Protein AF-A0A7V4YWU4-F1 (afdb_monomer)

Foldseek 3Di:
DDDDDDDDDDDPVRVVVVVVVVPPDDVVVVVVVVVVVVVVVVVVVVVVVVVVCVVVVPDPVNVPPPD

Mean predicted aligned error: 9.85 Å

Sequence (67 aa):
MSVAKIQPPLTNLQVEMLKLFARQLPEKDLLAIKDMIAQYLLEKAFSEADKAWDEKGYSVESFQQKF

Structure (mmCIF, N/CA/C/O backbone):
data_AF-A0A7V4YWU4-F1
#
_entry.id   AF-A0A7V4YWU4-F1
#
loop_
_atom_site.group_PDB
_atom_site.id
_atom_site.type_symbol
_atom_site.label_atom_id
_atom_site.label_alt_id
_atom_site.label_comp_id
_atom_site.label_asym_id
_atom_site.label_entity_id
_atom_site.label_seq_id
_atom_site.pdbx_PDB_ins_code
_atom_site.Cartn_x
_atom_site.Cartn_y
_atom_site.Cartn_z
_atom_site.occupancy
_atom_site.B_iso_or_equiv
_atom_site.auth_seq_id
_atom_site.auth_comp_id
_atom_site.auth_asym_id
_atom_site.auth_atom_id
_atom_site.pdbx_PDB_model_num
ATOM 1 N N . MET A 1 1 ? -5.668 8.384 -21.932 1.00 34.88 1 MET A N 1
ATOM 2 C CA . MET A 1 1 ? -5.041 7.940 -20.670 1.00 34.88 1 MET A CA 1
ATOM 3 C C . MET A 1 1 ? -4.254 9.104 -20.098 1.00 34.88 1 MET A C 1
ATOM 5 O O . MET A 1 1 ? -3.421 9.655 -20.805 1.00 34.88 1 MET A O 1
ATOM 9 N N . SER A 1 2 ? -4.569 9.541 -18.883 1.00 47.78 2 SER A N 1
ATOM 10 C CA . SER A 1 2 ? -3.809 10.566 -18.165 1.00 47.78 2 S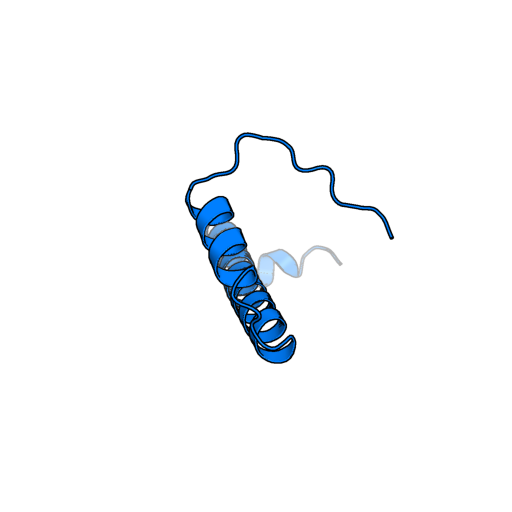ER A CA 1
ATOM 11 C C . SER A 1 2 ? -2.463 9.976 -17.748 1.00 47.78 2 SER A C 1
ATOM 13 O O . SER A 1 2 ? -2.403 9.069 -16.923 1.00 47.78 2 SER A O 1
ATOM 15 N N . VAL A 1 3 ? -1.375 10.457 -18.346 1.00 50.66 3 VAL A N 1
ATOM 16 C CA . VAL A 1 3 ? -0.022 10.094 -17.912 1.00 50.66 3 VAL A CA 1
ATOM 17 C C . VAL A 1 3 ? 0.185 10.728 -16.539 1.00 50.66 3 VAL A C 1
ATOM 19 O O . VAL A 1 3 ? 0.050 11.946 -16.399 1.00 50.66 3 VAL A O 1
ATOM 22 N N . ALA A 1 4 ? 0.442 9.919 -15.511 1.00 63.44 4 ALA A N 1
ATOM 23 C CA . ALA A 1 4 ? 0.701 10.430 -14.172 1.00 63.44 4 ALA A CA 1
ATOM 24 C C . ALA A 1 4 ? 1.890 11.409 -14.217 1.00 63.44 4 ALA A C 1
ATOM 26 O O . ALA A 1 4 ? 2.986 11.047 -14.644 1.00 63.44 4 ALA A O 1
ATOM 27 N N . LYS A 1 5 ? 1.678 12.663 -13.795 1.00 61.91 5 LYS A N 1
ATOM 28 C CA . LYS A 1 5 ? 2.762 13.637 -13.610 1.00 61.91 5 LYS A CA 1
ATOM 29 C C . LYS A 1 5 ? 3.580 13.199 -12.394 1.00 61.91 5 LYS A C 1
ATOM 31 O O . LYS A 1 5 ? 3.122 13.346 -11.263 1.00 61.91 5 LYS A O 1
ATOM 36 N N . ILE A 1 6 ? 4.767 12.641 -12.628 1.00 72.69 6 ILE A N 1
ATOM 37 C CA . ILE A 1 6 ? 5.710 12.303 -11.556 1.00 72.69 6 ILE A CA 1
ATOM 38 C C . ILE A 1 6 ? 6.188 13.614 -10.926 1.00 72.69 6 ILE A C 1
ATOM 40 O O . ILE A 1 6 ? 6.712 14.477 -11.627 1.00 72.69 6 ILE A O 1
ATOM 44 N N . GLN A 1 7 ? 5.986 13.766 -9.618 1.00 72.44 7 GLN A N 1
ATOM 45 C CA . GLN A 1 7 ? 6.493 14.894 -8.838 1.00 72.44 7 GLN A CA 1
ATOM 46 C C . GLN A 1 7 ? 7.736 14.432 -8.065 1.00 72.44 7 GLN A C 1
ATOM 48 O O . GLN A 1 7 ? 7.595 13.679 -7.102 1.00 72.44 7 GLN A O 1
ATOM 53 N N . PRO A 1 8 ? 8.953 14.807 -8.492 1.00 72.19 8 PRO A N 1
ATOM 54 C CA . PRO A 1 8 ? 10.157 14.523 -7.729 1.00 72.19 8 PRO A CA 1
ATOM 55 C C . PRO A 1 8 ? 10.221 15.381 -6.453 1.00 72.19 8 PRO A C 1
ATOM 57 O O . PRO A 1 8 ? 9.678 16.488 -6.442 1.00 72.19 8 PRO A O 1
ATOM 60 N N . PRO A 1 9 ? 10.926 14.919 -5.403 1.00 84.88 9 PRO A N 1
ATOM 61 C CA . PRO A 1 9 ? 11.744 13.703 -5.355 1.00 84.88 9 PRO A CA 1
ATOM 62 C C . PRO A 1 9 ? 10.957 12.456 -4.911 1.00 84.88 9 PRO A C 1
ATOM 64 O O . PRO A 1 9 ? 10.186 12.496 -3.955 1.00 84.88 9 PRO A O 1
ATOM 67 N N . LEU A 1 10 ? 11.184 11.330 -5.595 1.00 86.00 10 LEU A N 1
ATOM 68 C CA . LEU A 1 10 ? 10.643 10.029 -5.192 1.00 86.00 10 LEU A CA 1
ATOM 69 C C . LEU A 1 10 ? 11.356 9.512 -3.939 1.00 86.00 10 LEU A C 1
ATOM 71 O O . LEU A 1 10 ? 12.556 9.726 -3.761 1.00 86.00 10 LEU A O 1
ATOM 75 N N . THR A 1 11 ? 10.638 8.769 -3.102 1.00 90.88 11 THR A N 1
ATOM 76 C CA . THR A 1 11 ? 11.248 8.035 -1.992 1.00 90.88 11 THR A CA 1
ATOM 77 C C . THR A 1 11 ? 12.117 6.893 -2.516 1.00 90.88 11 THR A C 1
ATOM 79 O O . THR A 1 11 ? 11.881 6.358 -3.603 1.00 90.88 11 THR A O 1
ATOM 82 N N . ASN A 1 12 ? 13.090 6.452 -1.714 1.00 89.31 12 ASN A N 1
ATOM 83 C CA . ASN A 1 12 ? 13.927 5.298 -2.060 1.00 89.31 12 ASN A CA 1
ATOM 84 C C . ASN A 1 12 ? 13.084 4.060 -2.411 1.00 89.31 12 ASN A C 1
ATOM 86 O O . ASN A 1 12 ? 13.384 3.365 -3.377 1.00 89.31 12 ASN A O 1
ATOM 90 N N . LEU A 1 13 ? 11.983 3.827 -1.686 1.00 88.25 13 LEU A N 1
ATOM 91 C CA . LEU A 1 13 ? 11.068 2.720 -1.967 1.00 88.25 13 LEU A CA 1
ATOM 92 C C . LEU A 1 13 ? 10.389 2.865 -3.335 1.00 88.25 13 LEU A C 1
ATOM 94 O O . LEU A 1 13 ? 10.313 1.899 -4.089 1.00 88.25 13 LEU A O 1
ATOM 98 N N . GLN A 1 14 ? 9.919 4.067 -3.678 1.00 87.69 14 GLN A N 1
ATOM 99 C CA . GLN A 1 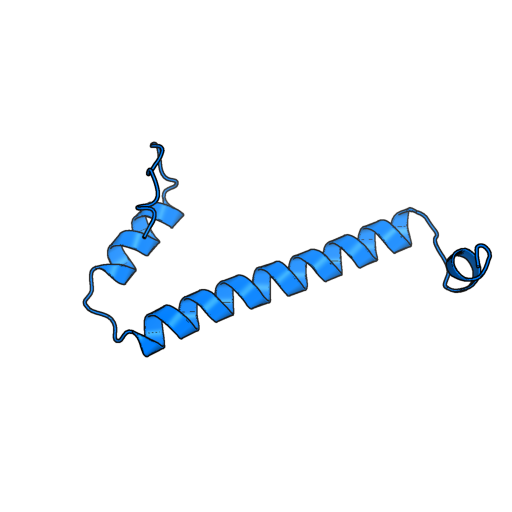14 ? 9.313 4.333 -4.985 1.00 87.69 14 GLN A CA 1
ATOM 100 C C . GLN A 1 14 ? 10.319 4.097 -6.123 1.00 87.69 14 GLN A C 1
ATOM 102 O O . GLN A 1 14 ? 9.954 3.524 -7.146 1.00 87.69 14 GLN A O 1
ATOM 107 N N . VAL A 1 15 ? 11.589 4.471 -5.936 1.00 89.75 15 VAL A N 1
ATOM 108 C CA . VAL A 1 15 ? 12.662 4.220 -6.914 1.00 89.75 15 VAL A CA 1
ATOM 109 C C . VAL A 1 15 ? 12.938 2.724 -7.082 1.00 89.75 15 VAL A C 1
ATOM 111 O O . VAL A 1 15 ? 13.043 2.250 -8.213 1.00 89.75 15 VAL A O 1
ATOM 114 N N . GLU A 1 16 ? 13.029 1.962 -5.992 1.00 88.69 16 GLU A N 1
ATOM 115 C CA . GLU A 1 16 ? 13.239 0.510 -6.068 1.00 88.69 16 GLU A CA 1
ATOM 116 C C . GLU A 1 16 ? 12.059 -0.216 -6.730 1.00 88.69 16 GLU A C 1
ATOM 118 O O . GLU A 1 16 ? 12.276 -1.122 -7.534 1.00 88.69 16 GLU A O 1
ATOM 123 N N . MET A 1 17 ? 10.819 0.232 -6.502 1.00 87.69 17 MET A N 1
ATOM 124 C CA . MET A 1 17 ? 9.646 -0.303 -7.207 1.00 87.69 17 MET A CA 1
ATOM 125 C C . MET A 1 17 ? 9.719 -0.051 -8.717 1.00 87.6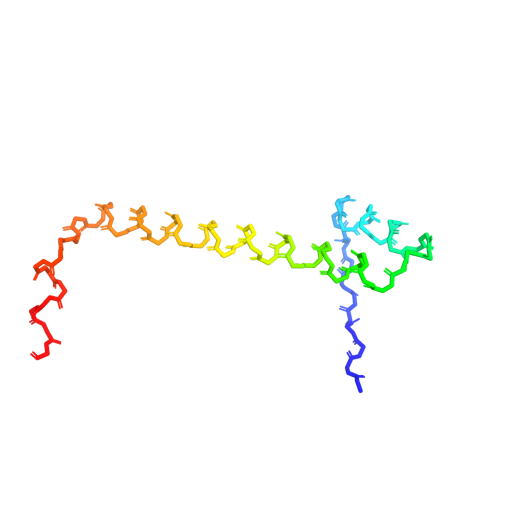9 17 MET A C 1
ATOM 127 O O . MET A 1 17 ? 9.455 -0.955 -9.506 1.00 87.69 17 MET A O 1
ATOM 131 N N . LEU A 1 18 ? 10.150 1.141 -9.146 1.00 86.75 18 LEU A N 1
ATOM 132 C CA . LEU A 1 18 ? 10.352 1.426 -10.571 1.00 86.75 18 LEU A CA 1
ATOM 133 C C . LEU A 1 18 ? 11.435 0.529 -11.190 1.00 86.75 18 LEU A C 1
ATOM 135 O O . LEU A 1 18 ? 11.252 0.023 -12.297 1.00 86.75 18 LEU A O 1
ATOM 139 N N . LYS A 1 19 ? 12.540 0.282 -10.475 1.00 86.62 19 LYS A N 1
ATOM 140 C CA . LYS A 1 19 ? 13.590 -0.652 -10.920 1.00 86.62 19 LYS A CA 1
ATOM 141 C C . LYS A 1 19 ? 13.080 -2.089 -11.014 1.00 86.62 19 LYS A C 1
ATOM 143 O O . LYS A 1 19 ? 13.462 -2.804 -11.937 1.00 86.62 19 LYS A O 1
ATOM 148 N N . LEU A 1 20 ? 12.233 -2.513 -10.076 1.00 83.88 20 LEU A N 1
ATOM 149 C CA . LEU A 1 20 ? 11.598 -3.829 -10.092 1.00 83.88 20 LEU A CA 1
ATOM 150 C C . LEU A 1 20 ? 10.701 -3.985 -11.327 1.00 83.88 20 LEU A C 1
ATOM 152 O O . LEU A 1 20 ? 10.833 -4.967 -12.056 1.00 83.88 20 LEU A O 1
ATOM 156 N N . PHE A 1 21 ? 9.852 -2.994 -11.609 1.00 82.00 21 PHE A N 1
ATOM 157 C CA . PHE A 1 21 ? 8.944 -3.011 -12.761 1.00 82.00 21 PHE A CA 1
ATOM 158 C C . PHE A 1 21 ? 9.682 -2.954 -14.104 1.00 82.00 21 PHE A C 1
ATOM 160 O O . PHE A 1 21 ? 9.202 -3.502 -15.094 1.00 82.00 21 PHE A O 1
ATOM 167 N N . ALA A 1 22 ? 10.882 -2.369 -14.141 1.00 80.06 22 ALA A N 1
ATOM 168 C CA . ALA A 1 22 ? 11.721 -2.330 -15.336 1.00 80.06 22 ALA A CA 1
ATOM 169 C C . ALA A 1 22 ? 12.269 -3.708 -15.771 1.00 80.06 22 ALA A C 1
ATOM 171 O O . ALA A 1 22 ? 12.757 -3.836 -16.893 1.00 80.06 22 ALA A O 1
ATOM 172 N N . ARG A 1 23 ? 12.185 -4.756 -14.936 1.00 82.06 23 ARG A N 1
ATOM 173 C CA . ARG A 1 23 ? 12.744 -6.095 -15.229 1.00 82.06 23 ARG A CA 1
ATOM 174 C C . ARG A 1 23 ? 11.914 -6.961 -16.195 1.00 82.06 23 ARG A C 1
ATOM 176 O O . ARG A 1 23 ? 12.081 -8.173 -16.190 1.00 82.06 23 ARG A O 1
ATOM 183 N N . GLN A 1 24 ? 11.050 -6.374 -17.030 1.00 79.00 24 GLN A N 1
ATOM 184 C CA . GLN A 1 24 ? 10.112 -7.106 -17.906 1.00 79.00 24 GLN A CA 1
ATOM 185 C C . GLN A 1 24 ? 9.348 -8.211 -17.156 1.00 79.00 24 GLN A C 1
ATOM 187 O O . GLN A 1 24 ? 9.230 -9.344 -17.622 1.00 79.00 24 GLN A O 1
ATOM 192 N N . LEU A 1 25 ? 8.852 -7.887 -15.960 1.00 83.12 25 LEU A N 1
AT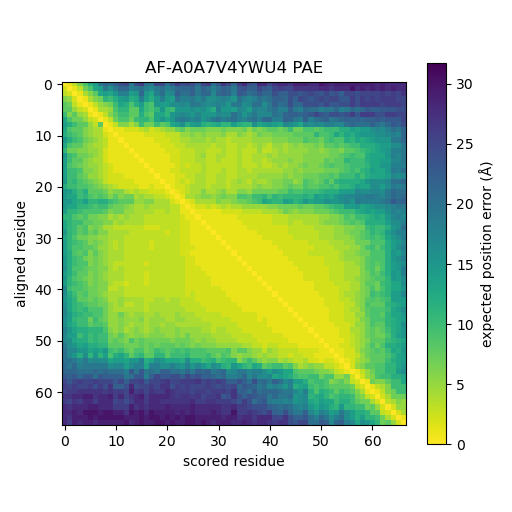OM 193 C CA . LEU A 1 25 ? 7.995 -8.814 -15.233 1.00 83.12 25 LEU A CA 1
ATOM 194 C C . LEU A 1 25 ? 6.717 -9.072 -16.047 1.00 83.12 25 LEU A C 1
ATOM 196 O O . LEU A 1 25 ? 6.173 -8.130 -16.633 1.00 83.12 25 LEU A O 1
ATOM 200 N N . PRO A 1 26 ? 6.215 -10.318 -16.071 1.00 89.81 26 PRO A N 1
ATOM 201 C CA . PRO A 1 26 ? 4.898 -10.606 -16.611 1.00 89.81 26 PRO A CA 1
ATOM 202 C C . PRO A 1 26 ? 3.839 -9.694 -15.982 1.00 89.81 26 PRO A C 1
ATOM 204 O O . PRO A 1 26 ? 3.841 -9.474 -14.771 1.00 89.81 26 PRO A O 1
ATOM 207 N N . GLU A 1 27 ? 2.891 -9.205 -16.782 1.00 88.12 27 GLU A N 1
ATOM 208 C CA . GLU A 1 27 ? 1.823 -8.310 -16.304 1.00 88.12 27 GLU A CA 1
ATOM 209 C C . GLU A 1 27 ? 1.045 -8.903 -15.118 1.00 88.12 27 GLU A C 1
ATOM 211 O O . GLU A 1 27 ? 0.737 -8.197 -14.160 1.00 88.12 27 GLU A O 1
ATOM 216 N N . LYS A 1 28 ? 0.820 -10.223 -15.126 1.00 92.25 28 LYS A N 1
ATOM 217 C CA . LYS A 1 28 ? 0.198 -10.961 -14.014 1.00 92.25 28 LYS A CA 1
ATOM 218 C C . LYS A 1 28 ? 0.921 -10.770 -12.674 1.00 92.25 28 LYS A C 1
ATOM 220 O O . LYS A 1 28 ? 0.268 -10.678 -11.640 1.00 92.25 28 LYS A O 1
ATOM 225 N N . ASP A 1 29 ? 2.249 -10.674 -12.691 1.00 90.25 29 ASP A N 1
ATOM 226 C CA . ASP A 1 29 ? 3.056 -10.558 -11.479 1.00 90.25 29 ASP A CA 1
ATOM 227 C C . ASP A 1 29 ? 3.039 -9.104 -10.985 1.00 90.25 29 ASP A C 1
ATOM 229 O O . ASP A 1 29 ? 2.972 -8.850 -9.784 1.00 90.25 29 ASP A O 1
ATOM 233 N N . LEU A 1 30 ? 2.998 -8.134 -11.908 1.00 88.50 30 LEU A N 1
ATOM 234 C CA . LEU A 1 30 ? 2.792 -6.719 -11.579 1.00 88.50 30 LEU A CA 1
ATOM 235 C C . LEU A 1 30 ? 1.422 -6.480 -10.929 1.00 88.50 30 LEU A C 1
ATOM 237 O O . LEU A 1 30 ? 1.325 -5.746 -9.944 1.00 88.50 30 LEU A O 1
ATOM 241 N N . LEU A 1 31 ? 0.373 -7.118 -11.453 1.00 91.50 31 LEU A N 1
ATOM 242 C CA . LEU A 1 31 ? -0.970 -7.064 -10.875 1.00 91.50 31 LEU A CA 1
ATOM 243 C C . LEU A 1 31 ? -1.010 -7.714 -9.489 1.00 91.50 31 LEU A C 1
ATOM 245 O O . LEU A 1 31 ? -1.536 -7.106 -8.562 1.00 91.50 31 LEU A O 1
ATOM 249 N N . ALA A 1 32 ? -0.364 -8.868 -9.305 1.00 93.25 32 ALA A N 1
ATOM 250 C CA . ALA A 1 32 ? -0.276 -9.511 -7.995 1.00 93.25 32 ALA A CA 1
ATOM 251 C C . ALA A 1 32 ? 0.414 -8.617 -6.944 1.00 93.25 32 ALA A C 1
ATOM 253 O O . ALA A 1 32 ? -0.051 -8.515 -5.809 1.00 93.25 32 ALA A O 1
ATOM 254 N N . ILE A 1 33 ? 1.492 -7.915 -7.319 1.00 90.94 33 ILE A N 1
ATOM 255 C CA . ILE A 1 33 ? 2.168 -6.958 -6.426 1.00 90.94 33 ILE A CA 1
ATOM 256 C C . ILE A 1 33 ? 1.238 -5.793 -6.067 1.00 90.94 33 ILE A C 1
ATOM 258 O O . ILE A 1 33 ? 1.177 -5.386 -4.905 1.00 90.94 33 ILE A O 1
ATOM 262 N N . LYS A 1 34 ? 0.501 -5.255 -7.045 1.00 90.19 34 LYS A N 1
ATOM 263 C CA . LYS A 1 34 ? -0.488 -4.195 -6.811 1.00 90.19 34 LYS A CA 1
ATOM 264 C C . LYS A 1 34 ? -1.566 -4.654 -5.825 1.00 90.19 34 LYS A C 1
ATOM 266 O O . LYS A 1 34 ? -1.877 -3.909 -4.897 1.00 90.19 34 LYS A O 1
ATOM 271 N N . ASP A 1 35 ? -2.103 -5.855 -6.006 1.00 96.00 35 ASP A N 1
ATOM 272 C CA . ASP A 1 35 ? -3.159 -6.397 -5.150 1.00 96.00 35 ASP A CA 1
ATOM 273 C C . ASP A 1 35 ? -2.654 -6.635 -3.722 1.00 96.00 35 ASP A C 1
ATOM 275 O O . ASP A 1 35 ? -3.342 -6.293 -2.763 1.00 96.00 35 ASP A O 1
ATOM 279 N N . MET A 1 36 ? -1.410 -7.097 -3.562 1.00 95.94 36 MET A N 1
ATOM 280 C CA . MET A 1 36 ? -0.771 -7.239 -2.250 1.00 95.94 36 MET A CA 1
ATOM 281 C C . MET A 1 36 ? -0.654 -5.895 -1.511 1.00 95.94 36 MET A C 1
ATOM 283 O O . MET A 1 36 ? -0.929 -5.815 -0.314 1.00 95.94 36 MET A O 1
ATOM 287 N N . ILE A 1 37 ? -0.282 -4.821 -2.217 1.00 94.56 37 ILE A N 1
ATOM 288 C CA . ILE A 1 37 ? -0.228 -3.470 -1.637 1.00 9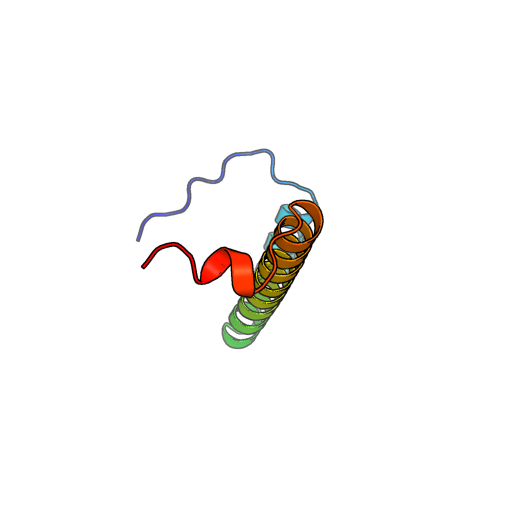4.56 37 ILE A CA 1
ATOM 289 C C . ILE A 1 37 ? -1.634 -2.996 -1.251 1.00 94.56 37 ILE A C 1
ATOM 291 O O . ILE A 1 37 ? -1.815 -2.439 -0.169 1.00 94.56 37 ILE A O 1
ATOM 295 N N . ALA A 1 38 ? -2.628 -3.212 -2.117 1.00 96.19 38 ALA A N 1
ATOM 296 C CA . ALA A 1 38 ? -4.007 -2.810 -1.858 1.00 96.19 38 ALA A CA 1
ATOM 297 C C . ALA A 1 38 ? -4.585 -3.523 -0.627 1.00 96.19 38 ALA A C 1
ATOM 299 O O . ALA A 1 38 ? -5.165 -2.866 0.237 1.00 96.19 38 ALA A O 1
ATOM 300 N N . GLN A 1 39 ? -4.360 -4.833 -0.517 1.00 98.00 39 GLN A N 1
ATOM 301 C CA . GLN A 1 39 ? -4.787 -5.647 0.617 1.00 98.00 39 GLN A CA 1
ATOM 302 C C . GLN A 1 39 ? -4.191 -5.131 1.932 1.00 98.00 39 GLN A C 1
ATOM 304 O O . GLN A 1 39 ? -4.928 -4.865 2.877 1.00 98.00 39 GLN A O 1
ATOM 309 N N . TYR A 1 40 ? -2.876 -4.898 1.971 1.00 97.38 40 TYR A N 1
ATOM 310 C CA . TYR A 1 40 ? -2.209 -4.372 3.164 1.00 97.38 40 TYR A CA 1
ATOM 311 C C . TYR A 1 40 ? -2.762 -3.004 3.594 1.00 97.38 40 TYR A C 1
ATOM 313 O O . TYR A 1 40 ? -2.976 -2.750 4.780 1.00 97.38 40 TYR A O 1
ATOM 321 N N . LEU A 1 41 ? -3.003 -2.104 2.636 1.00 97.31 41 LEU A N 1
ATOM 322 C CA . LEU A 1 41 ? -3.554 -0.782 2.933 1.00 97.31 41 LEU A CA 1
ATOM 323 C C . LEU A 1 41 ? -4.997 -0.860 3.442 1.00 97.31 41 LEU A C 1
ATOM 325 O O . LEU A 1 41 ? -5.355 -0.091 4.332 1.00 97.31 41 LEU A O 1
ATOM 329 N N . LEU A 1 42 ? -5.800 -1.783 2.911 1.00 97.75 42 LEU A N 1
ATOM 330 C CA . LEU A 1 42 ? -7.170 -2.019 3.356 1.00 97.75 42 LEU A CA 1
ATOM 331 C C . LEU A 1 42 ? -7.209 -2.575 4.785 1.00 97.75 42 LEU A C 1
ATOM 333 O O . LEU A 1 42 ? -7.919 -2.038 5.630 1.00 97.75 42 LEU A O 1
ATOM 337 N N . GLU A 1 43 ? -6.408 -3.600 5.072 1.00 97.88 43 GLU A N 1
ATOM 338 C CA . GLU A 1 43 ? -6.289 -4.185 6.414 1.00 97.88 43 GLU A CA 1
ATOM 339 C C . GLU A 1 43 ? -5.824 -3.147 7.435 1.00 97.88 43 GLU A C 1
ATOM 341 O O . GLU A 1 43 ? -6.390 -3.035 8.524 1.00 97.88 43 GLU A O 1
ATOM 346 N N . LYS A 1 44 ? -4.838 -2.323 7.064 1.00 96.50 44 LYS A N 1
ATOM 347 C CA . LYS A 1 44 ? -4.391 -1.216 7.906 1.00 96.50 44 LYS A CA 1
ATOM 348 C C . LYS A 1 44 ? -5.509 -0.201 8.134 1.00 96.50 44 LYS A C 1
ATOM 350 O O . LYS A 1 44 ? -5.696 0.230 9.264 1.00 96.50 44 LYS A O 1
ATOM 355 N N . ALA A 1 45 ? -6.248 0.179 7.093 1.00 96.25 45 ALA A N 1
ATOM 356 C CA . ALA A 1 45 ? -7.348 1.130 7.220 1.00 96.25 45 ALA A CA 1
ATOM 357 C C . ALA A 1 45 ? -8.439 0.624 8.176 1.00 96.25 45 ALA A C 1
ATOM 359 O O . ALA A 1 45 ? -8.892 1.395 9.018 1.00 96.25 45 ALA A O 1
ATOM 360 N N . PHE A 1 46 ? -8.812 -0.658 8.095 1.00 94.31 46 PHE A N 1
ATOM 361 C CA . PHE A 1 46 ? -9.756 -1.261 9.038 1.00 94.31 46 PHE A CA 1
ATOM 362 C C . PHE A 1 46 ? -9.204 -1.300 10.461 1.00 94.31 46 PHE A C 1
ATOM 364 O O . PHE A 1 46 ? -9.878 -0.841 11.373 1.00 94.31 46 PHE A O 1
ATOM 371 N N . SER A 1 47 ? -7.955 -1.731 10.652 1.00 95.19 47 SER A N 1
ATOM 372 C CA . SER A 1 47 ? -7.345 -1.754 11.986 1.00 95.19 47 SER A CA 1
ATOM 373 C C . SER A 1 47 ? -7.291 -0.368 12.633 1.00 95.19 47 SER A C 1
ATOM 375 O O . SER A 1 47 ? -7.534 -0.237 13.829 1.00 95.19 47 SER A O 1
ATOM 377 N N . GLU A 1 48 ? -6.980 0.677 11.866 1.00 94.38 48 GLU A N 1
ATOM 378 C CA . GLU A 1 48 ? -6.988 2.050 12.378 1.00 94.38 48 GLU A CA 1
ATOM 379 C C . GLU A 1 48 ? -8.414 2.559 12.650 1.00 94.38 48 GLU A C 1
ATOM 381 O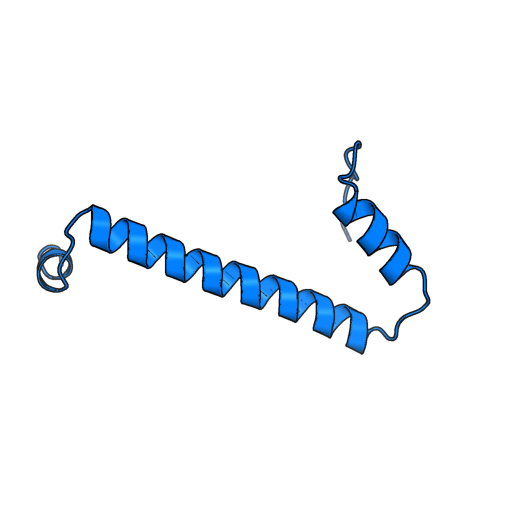 O . GLU A 1 48 ? -8.618 3.304 13.607 1.00 94.38 48 GLU A O 1
ATOM 386 N N . ALA A 1 49 ? -9.407 2.141 11.857 1.00 90.75 49 ALA A N 1
ATOM 387 C CA . ALA A 1 49 ? -10.811 2.451 12.119 1.00 90.75 49 ALA A CA 1
ATOM 388 C C . ALA A 1 49 ? -11.303 1.797 13.419 1.00 90.75 49 ALA A C 1
ATOM 390 O O . ALA A 1 49 ? -11.920 2.485 14.231 1.00 90.75 49 ALA A O 1
ATOM 391 N N . ASP A 1 50 ? -10.970 0.524 13.645 1.00 89.19 50 ASP A N 1
ATOM 392 C CA . ASP A 1 50 ? -11.308 -0.207 14.870 1.00 89.19 50 ASP A CA 1
ATOM 393 C C . ASP A 1 50 ? -10.655 0.444 16.097 1.00 89.19 50 ASP A C 1
ATOM 395 O O . ASP A 1 50 ? -11.331 0.738 17.078 1.00 89.19 50 ASP A O 1
ATOM 399 N N . LYS A 1 51 ? -9.364 0.800 16.021 1.00 90.94 51 LYS A N 1
ATOM 400 C CA . LYS A 1 51 ? -8.686 1.537 17.106 1.00 90.94 51 LYS A CA 1
ATOM 401 C C . LYS A 1 51 ? -9.365 2.868 17.409 1.00 90.94 51 LYS A C 1
ATOM 403 O O . LYS A 1 51 ? -9.619 3.179 18.566 1.00 90.94 51 LYS A O 1
ATOM 408 N N . ALA A 1 52 ? -9.674 3.654 16.377 1.00 88.75 52 ALA A N 1
ATOM 409 C CA . ALA A 1 52 ? -10.340 4.941 16.551 1.00 88.75 52 ALA A CA 1
ATOM 410 C C . ALA A 1 52 ? -11.763 4.792 17.116 1.00 88.75 52 ALA A C 1
ATOM 412 O O . ALA A 1 52 ? -12.266 5.709 17.772 1.00 88.75 52 ALA A O 1
ATOM 413 N N . TRP A 1 53 ? -12.419 3.664 16.841 1.00 80.69 53 TRP A N 1
ATOM 414 C CA . TRP A 1 53 ? -13.725 3.306 17.381 1.00 80.69 53 TRP A CA 1
ATOM 415 C C . TRP A 1 53 ? -13.638 2.975 18.876 1.00 80.69 53 TRP A C 1
ATOM 417 O O . TRP A 1 53 ? -14.375 3.558 19.678 1.00 80.69 53 TRP A O 1
ATOM 427 N N . ASP A 1 54 ? -12.676 2.131 19.253 1.00 83.75 54 ASP A N 1
ATOM 428 C CA . ASP A 1 54 ? -12.405 1.734 20.637 1.00 83.75 54 ASP A CA 1
ATOM 429 C C . ASP A 1 54 ? -11.952 2.922 21.501 1.00 83.75 54 ASP A C 1
ATOM 431 O O . ASP A 1 54 ? -12.469 3.130 22.599 1.00 83.75 54 ASP A O 1
ATOM 435 N N . GLU A 1 55 ? -11.036 3.757 20.998 1.00 84.94 55 GLU A N 1
ATOM 436 C CA . GLU A 1 55 ? -10.519 4.943 21.703 1.00 84.94 55 GLU A CA 1
ATOM 437 C C . GLU A 1 55 ? -11.612 5.968 22.021 1.00 84.94 55 GLU A C 1
ATOM 439 O O . GLU A 1 55 ? -11.551 6.663 23.038 1.00 84.94 55 GLU A O 1
ATOM 444 N N . LYS A 1 56 ? -12.632 6.068 21.165 1.00 79.31 56 LYS A N 1
ATOM 445 C CA . LYS A 1 56 ? -13.781 6.957 21.378 1.00 79.31 5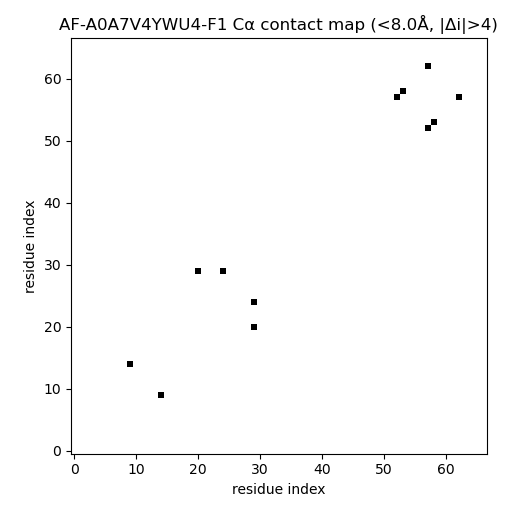6 LYS A CA 1
ATOM 446 C C . LYS A 1 56 ? -14.862 6.337 22.265 1.00 79.31 56 LYS A C 1
ATOM 448 O O . LYS A 1 56 ? -15.843 7.016 22.566 1.00 79.31 56 LYS A O 1
ATOM 453 N N . GLY A 1 57 ? -14.684 5.087 22.698 1.00 66.38 57 GLY A N 1
ATOM 454 C CA . GLY A 1 57 ? -15.628 4.369 23.551 1.00 66.38 57 GLY A CA 1
ATOM 455 C C . GLY A 1 57 ? -16.963 4.088 22.865 1.00 66.38 57 GLY A C 1
ATOM 456 O O . GLY A 1 57 ? -17.987 3.984 23.542 1.00 66.38 57 GLY A O 1
ATOM 457 N N . TYR A 1 58 ? -16.986 4.011 21.532 1.00 66.81 58 TYR A N 1
ATOM 458 C CA . TYR A 1 58 ? -18.205 3.674 20.810 1.00 66.81 58 TYR A CA 1
ATOM 459 C C . TYR A 1 58 ? -18.526 2.189 21.029 1.00 66.81 58 TYR A C 1
ATOM 461 O O . TYR A 1 58 ? -17.783 1.307 20.616 1.00 66.81 58 TYR A O 1
ATOM 469 N N . SER A 1 59 ? -19.647 1.883 21.682 1.00 63.81 59 SER A N 1
ATOM 470 C CA . SER A 1 59 ? -20.194 0.521 21.710 1.00 63.81 59 SER A CA 1
ATOM 471 C C . SER A 1 59 ? -21.161 0.309 20.544 1.00 63.81 59 SER A C 1
ATOM 473 O O . SER A 1 59 ? -21.654 1.272 19.948 1.00 63.81 59 SER A O 1
ATOM 475 N N . VAL A 1 60 ? -21.488 -0.945 20.224 1.00 61.38 60 VAL A N 1
ATOM 476 C CA . VAL A 1 60 ? -22.540 -1.270 19.241 1.00 61.38 60 VAL A CA 1
ATOM 477 C C . VAL A 1 60 ? -23.870 -0.586 19.608 1.00 61.38 60 VAL A C 1
ATOM 479 O O . VAL A 1 60 ? -24.609 -0.170 18.715 1.00 61.38 60 VAL A O 1
ATOM 482 N N . GLU A 1 61 ? -24.145 -0.356 20.901 1.00 57.12 61 GLU A N 1
ATOM 483 C CA . GLU A 1 61 ? -25.326 0.400 21.342 1.00 57.12 61 GLU A CA 1
ATOM 484 C C . GLU A 1 61 ? -25.262 1.898 20.996 1.00 57.12 61 GLU A C 1
ATOM 486 O O . GLU A 1 61 ? -26.298 2.506 20.730 1.00 57.12 61 GLU A O 1
ATOM 491 N N . SER A 1 62 ? -24.070 2.503 20.932 1.00 56.62 62 SER A N 1
ATOM 492 C CA . SER A 1 62 ? -23.910 3.921 20.567 1.00 56.62 62 SER A CA 1
ATOM 493 C C . SER A 1 62 ? -24.233 4.212 19.094 1.00 56.62 62 SER A C 1
ATOM 495 O O . SER A 1 62 ? -24.662 5.317 18.761 1.00 56.62 62 SER A O 1
ATOM 497 N N . PHE A 1 63 ? -24.105 3.210 18.217 1.00 59.94 63 PHE A N 1
ATOM 498 C CA . PHE A 1 63 ? -24.446 3.328 16.796 1.00 59.94 63 P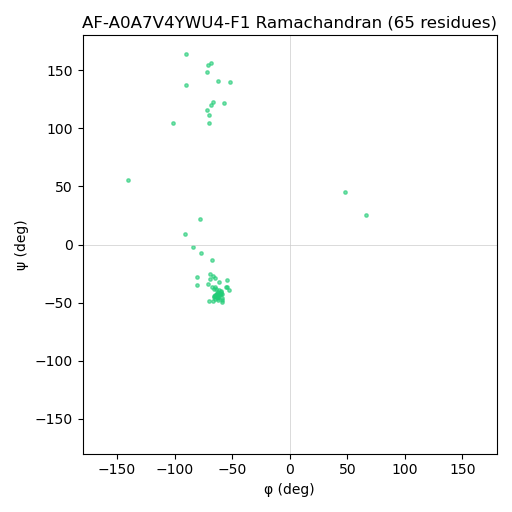HE A CA 1
ATOM 499 C C . PHE A 1 63 ? -25.955 3.186 16.535 1.00 59.94 63 PHE A C 1
ATOM 501 O O . PHE A 1 63 ? -26.477 3.780 15.594 1.00 59.94 63 PHE A O 1
ATOM 508 N N . GLN A 1 64 ? -26.685 2.457 17.389 1.00 58.97 64 GLN A N 1
ATOM 509 C CA . GLN A 1 64 ? -28.123 2.219 17.211 1.00 58.97 64 GLN A CA 1
ATOM 510 C C . GLN A 1 64 ? -29.020 3.412 17.585 1.00 58.97 64 GLN A C 1
ATOM 512 O O . GLN A 1 64 ? -30.216 3.370 17.316 1.00 58.97 64 GLN A O 1
ATOM 517 N N . GLN A 1 65 ? -28.490 4.494 18.168 1.00 49.59 65 GLN A N 1
ATOM 518 C CA . GLN A 1 65 ? -29.326 5.584 18.691 1.00 49.59 65 GLN A CA 1
ATOM 519 C C . GLN A 1 65 ? -29.630 6.730 17.705 1.00 49.59 65 GLN A C 1
ATOM 521 O O . GLN A 1 65 ? -30.181 7.754 18.111 1.00 49.59 65 GLN A O 1
ATOM 526 N N . LYS A 1 66 ? -29.293 6.604 16.417 1.00 47.12 66 LYS A N 1
ATOM 527 C CA . LYS A 1 66 ? -29.616 7.635 15.413 1.00 47.12 66 LYS A CA 1
ATOM 528 C C . LYS A 1 66 ? -30.059 7.070 14.065 1.00 47.12 66 LYS A C 1
ATOM 530 O O . LYS A 1 66 ? -29.487 7.457 13.055 1.00 47.12 66 LYS A O 1
ATOM 535 N N . PHE A 1 67 ? -31.090 6.228 14.051 1.00 46.00 67 PHE A N 1
ATOM 536 C CA . PHE A 1 67 ? -32.001 6.094 12.907 1.00 46.00 67 PHE A CA 1
ATOM 537 C C . PHE A 1 67 ? -33.414 5.793 13.400 1.00 46.00 67 PHE A C 1
ATOM 539 O O . PHE A 1 67 ? -33.568 4.814 14.161 1.00 46.00 67 PHE A O 1
#

Radius of gyration: 19.33 Å; Cα contac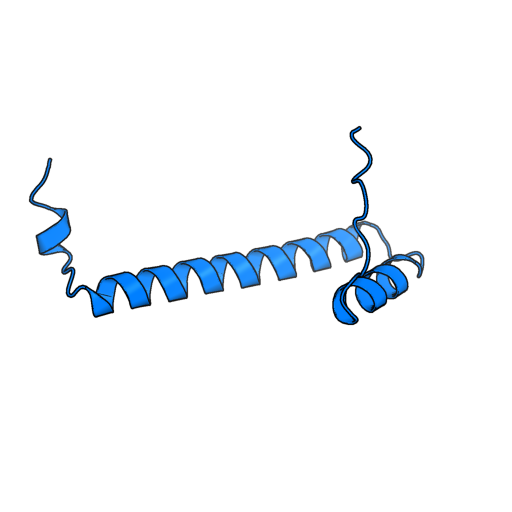ts (8 Å, |Δi|>4): 6; chains: 1; bounding box: 46×26×44 Å

pLDDT: mean 80.85, std 15.75, range [34.88, 98.0]

Solvent-accessible surface area (backbone atoms only — not comparable to full-atom values): 4237 Å² total; per-residue (Å²): 132,86,76,82,81,82,71,82,83,72,52,73,67,58,52,52,51,53,57,56,62,68,66,74,62,57,68,69,57,55,50,51,52,50,51,53,54,52,50,54,54,50,54,50,51,50,55,52,50,52,50,58,36,56,76,68,65,59,48,80,71,67,68,65,77,80,122

Secondary structure (DSSP, 8-state):
-------SPPPHHHHHHHHHHTTT--HHHHHHHHHHHHHHHHHHHHHHHHHHHHHTT--HHHHTT--